Protein AF-A0A836THZ3-F1 (afdb_monomer_lite)

Foldseek 3Di:
DVVLVVCCVVQVVVDLVSCQQPDLVSVLVVVLVVVCVVVVHDPPDVVNVVLVVLCPDPPCVRRPVNVCVVVVRHDDPDDPVVVVCCVLAPDPQFCSQQVSLLVVCCVVPPVPFDKADDPFFIDRDPPDDTDGNNGGRHNCNVVSVVVVVPDDPVPDPVVVVVVCVVPVPDDDDDDDD

Radius of gyration: 27.93 Å; chains: 1; bounding box: 82×42×72 Å

Secondary structure (DSSP, 8-state):
-HHHHHHHHHHGGG-GGGGTTTSHHHHHHHHHHHHHHHTT--TT-HHHHHHHHHHT---TTT-HHHHHHHTT-S--SS-HHHHHHHHHSPPTTSHHHHHHHHHHHHHHH-TTS--EE-SSEEESSTTSPPEE---TT---HHHHHHHHHH--GGG-HHHHHHHHTT-----------

Sequence (177 aa):
ILEGWESVLTDLPKGPEAVIGRVDWASKYWMLNEFRNEENLEWNDPWLKSLDLEYHNLNKETGLFWGLEANGEGYRKTTDEAVEFSKVNPPRGTRAQGRGELIKRLMNQHAHMGYLIDWIGFRLSKTDEPFLMLDPFVSYKEEIIEHLNQFDPMCDPENEESRDMKNPGSREKKSYE

Structure (mmCIF, N/CA/C/O backbone):
data_AF-A0A836THZ3-F1
#
_entry.id   AF-A0A836THZ3-F1
#
loop_
_atom_site.group_PDB
_atom_site.id
_atom_site.type_symbol
_atom_site.label_atom_id
_atom_site.label_alt_id
_atom_site.label_comp_id
_atom_site.label_asym_id
_atom_site.label_entity_id
_atom_site.label_seq_id
_atom_site.pdbx_PDB_ins_code
_atom_site.Cartn_x
_atom_site.Cartn_y
_atom_site.Cartn_z
_atom_site.occupancy
_atom_site.B_iso_or_equiv
_atom_site.auth_seq_id
_atom_site.auth_comp_id
_atom_site.auth_asym_id
_atom_site.auth_atom_id
_atom_site.pdbx_PDB_model_num
ATOM 1 N N . ILE A 1 1 ? -13.224 -11.189 -2.152 1.00 92.88 1 ILE A N 1
ATOM 2 C CA . ILE A 1 1 ? -13.596 -9.763 -1.929 1.00 92.88 1 ILE A CA 1
ATOM 3 C C . ILE A 1 1 ? -15.012 -9.650 -1.385 1.00 92.88 1 ILE A C 1
ATOM 5 O O . ILE A 1 1 ? -15.148 -9.110 -0.298 1.00 92.88 1 ILE A O 1
ATOM 9 N N . LEU A 1 2 ? -16.026 -10.179 -2.083 1.00 97.56 2 LEU A N 1
ATOM 10 C CA . LEU A 1 2 ? -17.424 -10.109 -1.635 1.00 97.56 2 LEU A CA 1
ATOM 11 C C . LEU A 1 2 ? -17.631 -10.685 -0.227 1.00 97.56 2 LEU A C 1
ATOM 13 O O . LEU A 1 2 ? -18.167 -9.982 0.613 1.00 97.56 2 LEU A O 1
ATOM 17 N N . GLU A 1 3 ? -17.093 -11.870 0.065 1.00 95.19 3 GLU A N 1
ATOM 18 C CA . GLU A 1 3 ? -17.173 -12.487 1.403 1.00 95.19 3 GLU A CA 1
ATOM 19 C C . GLU A 1 3 ? -16.592 -11.596 2.512 1.00 95.19 3 GLU A C 1
ATOM 21 O O . GLU A 1 3 ? -17.204 -11.406 3.558 1.00 95.19 3 GLU A O 1
ATOM 26 N N . GLY A 1 4 ? -15.417 -11.000 2.278 1.00 93.12 4 GLY A N 1
ATOM 27 C CA . GLY A 1 4 ? -14.796 -10.094 3.247 1.00 93.12 4 GLY A CA 1
ATOM 28 C C . GLY A 1 4 ? -15.621 -8.825 3.463 1.00 93.12 4 GLY A C 1
ATOM 29 O O . GLY A 1 4 ? -15.714 -8.333 4.583 1.00 93.12 4 GLY A O 1
ATOM 30 N N . TRP A 1 5 ? -16.251 -8.315 2.403 1.00 96.81 5 TRP A N 1
ATOM 31 C CA . TRP A 1 5 ? -17.118 -7.147 2.500 1.00 96.81 5 TRP A CA 1
ATOM 32 C C . TRP A 1 5 ? -18.427 -7.463 3.232 1.00 96.81 5 TRP A C 1
ATOM 34 O O . TRP A 1 5 ? -18.792 -6.745 4.159 1.00 96.81 5 TRP A O 1
ATOM 44 N N . GLU A 1 6 ? -19.088 -8.562 2.872 1.00 97.94 6 GLU A N 1
ATOM 45 C CA . GLU A 1 6 ? -20.300 -9.060 3.527 1.00 97.94 6 GLU A CA 1
ATOM 46 C C . GLU A 1 6 ? -20.065 -9.327 5.017 1.00 97.94 6 GLU A C 1
ATOM 48 O O . GLU A 1 6 ? -20.859 -8.905 5.857 1.00 97.94 6 GLU A O 1
ATOM 53 N N . SER A 1 7 ? -18.937 -9.954 5.357 1.00 95.62 7 SER A N 1
ATOM 54 C CA . SER A 1 7 ? -18.545 -10.221 6.739 1.00 95.62 7 SER A CA 1
ATOM 55 C C . SER A 1 7 ? -18.413 -8.930 7.559 1.00 95.62 7 SER A C 1
ATOM 57 O O . SER A 1 7 ? -18.998 -8.829 8.636 1.00 95.62 7 SER A O 1
ATOM 59 N N . VAL A 1 8 ? -17.731 -7.904 7.033 1.00 96.38 8 VAL A N 1
ATOM 60 C CA . VAL A 1 8 ? -17.610 -6.600 7.714 1.00 96.38 8 VAL A CA 1
ATOM 61 C C . VAL A 1 8 ? -18.969 -5.911 7.850 1.00 96.38 8 VAL A C 1
ATOM 63 O O . VAL A 1 8 ? -19.288 -5.415 8.927 1.00 96.38 8 VAL A O 1
ATOM 66 N N . LEU A 1 9 ? -19.791 -5.895 6.795 1.00 97.69 9 LEU A N 1
ATOM 67 C CA . LEU A 1 9 ? -21.121 -5.272 6.836 1.00 97.69 9 LEU A CA 1
ATOM 68 C C . LEU A 1 9 ? -22.075 -5.968 7.816 1.00 97.69 9 LEU A C 1
ATOM 70 O O . LEU A 1 9 ? -22.923 -5.307 8.410 1.00 97.69 9 LEU A O 1
ATOM 74 N N . THR A 1 10 ? -21.932 -7.280 7.996 1.00 98.06 10 THR A N 1
ATOM 75 C CA . THR A 1 10 ? -22.741 -8.070 8.935 1.00 98.06 10 THR A CA 1
ATOM 76 C C . THR A 1 10 ? -22.345 -7.817 10.389 1.00 98.06 10 THR A C 1
ATOM 78 O O . THR A 1 10 ? -23.201 -7.802 11.276 1.00 98.06 10 THR A O 1
ATOM 81 N N . ASP A 1 11 ? -21.052 -7.627 10.651 1.00 97.56 11 ASP A N 1
ATOM 82 C CA . ASP A 1 11 ? -20.530 -7.490 12.010 1.00 97.56 11 ASP A CA 1
ATOM 83 C C . ASP A 1 11 ? -20.527 -6.047 12.514 1.00 97.56 11 ASP A C 1
ATOM 85 O O . ASP A 1 11 ? -20.759 -5.825 13.698 1.00 97.56 11 ASP A O 1
ATOM 89 N N . LEU A 1 12 ? -20.346 -5.063 11.631 1.00 96.69 12 LEU A N 1
ATOM 90 C CA . LEU A 1 12 ? -20.252 -3.653 12.008 1.00 96.69 12 LEU A CA 1
ATOM 91 C C . LEU A 1 12 ? -21.447 -3.128 12.843 1.00 96.69 12 LEU A C 1
ATOM 93 O O . LEU A 1 12 ? -21.205 -2.390 13.798 1.00 96.69 12 LEU A O 1
ATOM 97 N N . PRO A 1 13 ? -22.719 -3.509 12.582 1.00 97.94 13 PRO A N 1
ATOM 98 C CA . PRO A 1 13 ? -23.851 -3.105 13.422 1.00 97.94 13 PRO A CA 1
ATOM 99 C C . PRO A 1 13 ? -23.785 -3.600 14.874 1.00 97.94 13 PRO A C 1
ATOM 101 O O . PRO A 1 13 ? -24.504 -3.078 15.722 1.00 97.94 13 PRO A O 1
ATOM 104 N N . LYS A 1 14 ? -22.953 -4.608 15.170 1.00 97.62 14 LYS A N 1
ATOM 105 C CA . LYS A 1 14 ? -22.754 -5.147 16.525 1.00 97.62 14 LYS A CA 1
ATOM 106 C C . LYS A 1 14 ? -21.796 -4.289 17.361 1.00 97.62 14 LYS A C 1
ATOM 108 O O . LYS A 1 14 ? -21.715 -4.508 18.564 1.00 97.62 14 LYS A O 1
ATOM 113 N N . GLY A 1 15 ? -21.103 -3.332 16.739 1.00 95.88 15 GLY A N 1
ATOM 114 C CA . GLY A 1 15 ? -20.140 -2.431 17.375 1.00 95.88 15 GLY A CA 1
ATOM 115 C C . GLY A 1 15 ? -18.750 -2.481 16.722 1.00 95.88 15 GLY A C 1
ATOM 116 O O . GLY A 1 15 ? -18.453 -3.423 15.979 1.00 95.88 15 GLY A O 1
ATOM 117 N N . PRO A 1 16 ? -17.882 -1.481 16.976 1.00 94.25 16 PRO A N 1
ATOM 118 C CA . PRO A 1 16 ? -16.501 -1.462 16.481 1.00 94.25 16 PRO A CA 1
ATOM 119 C C . PRO A 1 16 ? -15.692 -2.694 16.906 1.00 94.25 16 PRO A C 1
ATOM 121 O O . PRO A 1 16 ? -14.887 -3.203 16.129 1.00 94.25 16 PRO A O 1
ATOM 124 N N . GLU A 1 17 ? -15.951 -3.215 18.105 1.00 93.06 17 GLU A N 1
ATOM 125 C CA . GLU A 1 17 ? -15.257 -4.367 18.681 1.00 93.06 17 GLU A CA 1
ATOM 126 C C . GLU A 1 17 ? -15.418 -5.615 17.810 1.00 93.06 17 GLU A C 1
ATOM 128 O O . GLU A 1 17 ? -14.502 -6.423 17.678 1.00 93.06 17 GLU A O 1
ATOM 133 N N . ALA A 1 18 ? -16.567 -5.741 17.140 1.00 95.00 18 ALA A N 1
ATOM 134 C CA . ALA A 1 18 ? -16.848 -6.872 16.273 1.00 95.00 18 ALA A CA 1
ATOM 135 C C . ALA A 1 18 ? -15.947 -6.903 15.032 1.00 95.00 18 ALA A C 1
ATOM 137 O O . ALA A 1 18 ? -15.812 -7.961 14.428 1.00 95.00 18 ALA A O 1
ATOM 138 N N . VAL A 1 19 ? -15.326 -5.787 14.633 1.00 94.62 19 VAL A N 1
ATOM 139 C CA . VAL A 1 19 ? -14.498 -5.673 13.417 1.00 94.62 19 VAL A CA 1
ATOM 140 C C . VAL A 1 19 ? -13.041 -5.282 13.697 1.00 94.62 19 VAL A C 1
ATOM 142 O O . VAL A 1 19 ? -12.314 -4.939 12.757 1.00 94.62 19 VAL A O 1
ATOM 145 N N . ILE A 1 20 ? -12.594 -5.384 14.956 1.00 92.06 20 ILE A N 1
ATOM 146 C CA . ILE A 1 20 ? -11.177 -5.251 15.332 1.00 92.06 20 ILE A CA 1
ATOM 147 C C . ILE A 1 20 ? -10.332 -6.192 14.468 1.00 92.06 20 ILE A C 1
ATOM 149 O O . ILE A 1 20 ? -10.754 -7.291 14.099 1.00 92.06 20 ILE A O 1
ATOM 153 N N . GLY A 1 21 ? -9.164 -5.709 14.052 1.00 89.31 21 GLY A N 1
ATOM 154 C CA . GLY A 1 21 ? -8.229 -6.464 13.224 1.00 89.31 21 GLY A CA 1
ATOM 155 C C . GLY A 1 21 ? -8.555 -6.495 11.731 1.00 89.31 21 GLY A C 1
ATOM 156 O O . GLY A 1 21 ? -7.676 -6.745 10.905 1.00 89.31 21 GLY A O 1
ATOM 157 N N . ARG A 1 22 ? -9.812 -6.211 11.366 1.00 91.25 22 ARG A N 1
ATOM 158 C CA . ARG A 1 22 ? -10.295 -6.173 9.975 1.00 91.25 22 ARG A CA 1
ATOM 159 C C . ARG A 1 22 ? -10.464 -4.754 9.443 1.00 91.25 22 ARG A C 1
ATOM 161 O O . ARG A 1 22 ? -10.389 -4.552 8.231 1.00 91.25 22 ARG A O 1
ATOM 168 N N . VAL A 1 23 ? -10.721 -3.789 10.328 1.00 93.69 23 VAL A N 1
ATOM 169 C CA . VAL A 1 23 ? -10.979 -2.388 9.979 1.00 93.69 23 VAL A CA 1
ATOM 170 C C . VAL A 1 23 ? -10.152 -1.468 10.878 1.00 93.69 23 VAL A C 1
ATOM 172 O O . VAL A 1 23 ? -10.386 -1.400 12.081 1.00 93.69 23 VAL A O 1
ATOM 175 N N . ASP A 1 24 ? -9.216 -0.721 10.286 1.00 94.25 24 ASP A N 1
ATOM 176 C CA . ASP A 1 24 ? -8.218 0.069 11.028 1.00 94.25 24 ASP A CA 1
ATOM 177 C C . ASP A 1 24 ? -8.810 1.047 12.040 1.00 94.25 24 ASP A C 1
ATOM 179 O O . ASP A 1 24 ? -8.340 1.123 13.173 1.00 94.25 24 ASP A O 1
ATOM 183 N N . TRP A 1 25 ? -9.848 1.800 11.659 1.00 96.19 25 TRP A N 1
ATOM 184 C CA . TRP A 1 25 ? -10.424 2.793 12.568 1.00 96.19 25 TRP A CA 1
ATOM 185 C C . TRP A 1 25 ? -11.033 2.138 13.811 1.00 96.19 25 TRP A C 1
ATOM 187 O O . TRP A 1 25 ? -11.002 2.746 14.875 1.00 96.19 25 TRP A O 1
ATOM 197 N N . ALA A 1 26 ? -11.549 0.911 13.697 1.00 95.38 26 ALA A N 1
ATOM 198 C CA . ALA A 1 26 ? -12.137 0.185 14.814 1.00 95.38 26 ALA A CA 1
ATOM 199 C C . ALA A 1 26 ? -11.053 -0.369 15.747 1.00 95.38 26 ALA A C 1
ATOM 201 O O . ALA A 1 26 ? -11.135 -0.159 16.954 1.00 95.38 26 ALA A O 1
ATOM 202 N N . SER A 1 27 ? -9.999 -0.981 15.188 1.00 93.25 27 SER A N 1
ATOM 203 C CA . SER A 1 27 ? -8.823 -1.430 15.952 1.00 93.25 27 SER A CA 1
ATOM 204 C C . SER A 1 27 ? -8.175 -0.275 16.713 1.00 93.25 27 SER A C 1
ATOM 206 O O . SER A 1 27 ? -7.896 -0.373 17.905 1.00 93.25 27 SER A O 1
ATOM 208 N N . LYS A 1 28 ? -7.981 0.857 16.030 1.00 95.25 28 LYS A N 1
ATOM 209 C CA . LYS A 1 28 ? -7.427 2.067 16.629 1.00 95.25 28 LYS A CA 1
ATOM 210 C C . LYS A 1 28 ? -8.347 2.651 17.695 1.00 95.25 28 LYS A C 1
ATOM 212 O O . LYS A 1 28 ? -7.867 3.031 18.756 1.00 95.25 28 LYS A O 1
ATOM 217 N N . TYR A 1 29 ? -9.647 2.745 17.415 1.00 95.38 29 TYR A N 1
ATOM 218 C CA . TYR A 1 29 ? -10.621 3.253 18.378 1.00 95.38 29 TYR A CA 1
ATOM 219 C C . TYR A 1 29 ? -10.590 2.432 19.664 1.00 95.38 29 TYR A C 1
ATOM 221 O O . TYR A 1 29 ? -10.502 3.015 20.738 1.00 95.38 29 TYR A O 1
ATOM 229 N N . TRP A 1 30 ? -10.597 1.102 19.548 1.00 93.50 30 TRP A N 1
ATOM 230 C CA . TRP A 1 30 ? -10.471 0.201 20.687 1.00 93.50 30 TRP A CA 1
ATOM 231 C C . TRP A 1 30 ? -9.177 0.461 2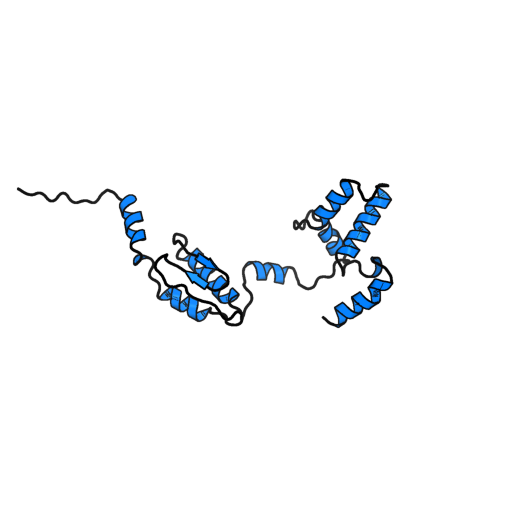1.469 1.00 93.50 30 TRP A C 1
ATOM 233 O O . TRP A 1 30 ? -9.247 0.786 22.648 1.00 93.50 30 TRP A O 1
ATOM 243 N N . MET A 1 31 ? -8.019 0.450 20.803 1.00 92.56 31 MET A N 1
ATOM 244 C CA . MET A 1 31 ? -6.715 0.670 21.443 1.00 92.56 31 MET A CA 1
ATOM 245 C C . MET A 1 31 ? -6.629 2.017 22.180 1.00 92.56 31 MET A C 1
ATOM 247 O O . MET A 1 31 ? -6.162 2.086 23.315 1.00 92.56 31 MET A O 1
ATOM 251 N N . LEU A 1 32 ? -7.095 3.101 21.550 1.00 95.50 32 LEU A N 1
ATOM 252 C CA . LEU A 1 32 ? -7.108 4.426 22.172 1.00 95.50 32 LEU A CA 1
ATOM 253 C C . LEU A 1 32 ? -8.111 4.501 23.326 1.00 95.50 32 LEU A C 1
ATOM 255 O O . LEU A 1 32 ? -7.845 5.180 24.313 1.00 95.50 32 LEU A O 1
ATOM 259 N N . ASN A 1 33 ? -9.257 3.829 23.208 1.00 95.75 33 ASN A N 1
ATOM 260 C CA . ASN A 1 33 ? -10.276 3.798 24.250 1.00 95.75 33 ASN A CA 1
ATOM 261 C C . ASN A 1 33 ? -9.797 3.018 25.481 1.00 95.75 33 ASN A C 1
ATOM 263 O O . ASN A 1 33 ? -10.025 3.492 26.589 1.00 95.75 33 ASN A O 1
ATOM 267 N N . GLU A 1 34 ? -9.099 1.892 25.298 1.00 93.94 34 GLU A N 1
ATOM 268 C CA . GLU A 1 34 ? -8.461 1.151 26.395 1.00 93.94 34 GLU A CA 1
ATOM 269 C C . GLU A 1 34 ? -7.446 2.034 27.126 1.00 93.94 34 GLU A C 1
ATOM 271 O O . GLU A 1 34 ? -7.630 2.309 28.310 1.00 93.94 34 GLU A O 1
ATOM 276 N N . PHE A 1 35 ? -6.471 2.607 26.410 1.00 95.38 35 PHE A N 1
ATOM 277 C CA . PHE A 1 35 ? -5.462 3.480 27.021 1.00 9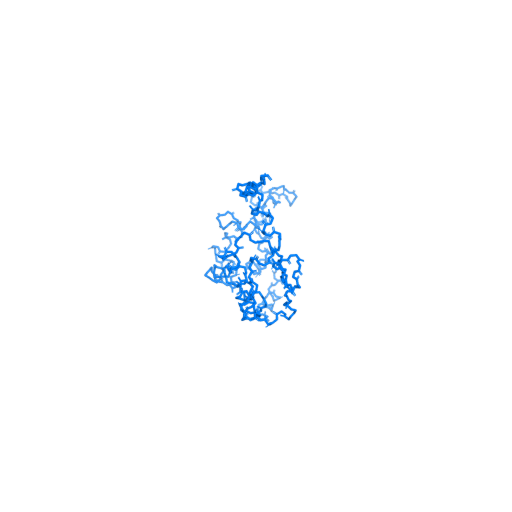5.38 35 PHE A CA 1
ATOM 278 C C . PHE A 1 35 ? -6.084 4.693 27.727 1.00 95.38 35 PHE A C 1
ATOM 280 O O . PHE A 1 35 ? -5.698 5.054 28.836 1.00 95.38 35 PHE A O 1
ATOM 287 N N . ARG A 1 36 ? -7.092 5.318 27.106 1.00 97.50 36 ARG A N 1
ATOM 288 C CA . ARG A 1 36 ? -7.822 6.436 27.709 1.00 97.50 36 ARG A CA 1
ATOM 289 C C . ARG A 1 36 ? -8.481 6.029 29.028 1.00 97.50 36 ARG A C 1
ATOM 291 O O . ARG A 1 36 ? -8.460 6.813 29.970 1.00 97.50 36 ARG A O 1
ATOM 298 N N . ASN A 1 37 ? -9.104 4.853 29.085 1.00 96.88 37 ASN A N 1
ATOM 299 C CA . ASN A 1 37 ? -9.791 4.384 30.287 1.00 96.88 37 ASN A CA 1
ATOM 300 C C . ASN A 1 37 ? -8.794 3.981 31.386 1.00 96.88 37 ASN A C 1
ATOM 302 O O . ASN A 1 37 ? -9.040 4.283 32.551 1.00 96.88 37 ASN A O 1
ATOM 306 N N . GLU A 1 38 ? -7.680 3.341 31.021 1.00 97.19 38 GLU A N 1
ATOM 307 C CA . GLU A 1 38 ? -6.614 2.940 31.950 1.00 97.19 38 GLU A CA 1
ATOM 308 C C . GLU A 1 38 ? -5.931 4.150 32.599 1.00 97.19 38 GLU A C 1
ATOM 310 O O . GLU A 1 38 ? -5.763 4.190 33.818 1.00 97.19 38 GLU A O 1
ATOM 315 N N . GLU A 1 39 ? -5.613 5.169 31.801 1.00 97.00 39 GLU A N 1
ATOM 316 C CA . GLU A 1 39 ? -4.913 6.379 32.249 1.00 97.00 39 GLU A CA 1
ATOM 317 C C . GLU A 1 39 ? -5.871 7.514 32.670 1.00 97.00 39 GLU A C 1
ATOM 319 O O . GLU A 1 39 ? -5.435 8.609 33.026 1.00 97.00 39 GLU A O 1
ATOM 324 N N . ASN A 1 40 ? -7.188 7.265 32.645 1.00 96.69 40 ASN A N 1
ATOM 325 C CA . ASN A 1 40 ? -8.248 8.228 32.971 1.00 96.69 40 ASN A CA 1
ATOM 326 C C . ASN A 1 40 ? -8.090 9.574 32.227 1.00 96.69 40 ASN A C 1
ATOM 328 O O . ASN A 1 40 ? -8.094 10.655 32.827 1.00 96.69 40 ASN A O 1
ATOM 332 N N . LEU A 1 41 ? -7.926 9.490 30.906 1.00 97.00 41 LEU A N 1
ATOM 333 C CA . LEU A 1 41 ? -7.718 10.631 30.015 1.00 97.00 41 LEU A CA 1
ATOM 334 C C . LEU A 1 41 ? -9.019 11.088 29.346 1.00 97.00 41 LEU A C 1
ATOM 336 O O . LEU A 1 41 ? -9.994 10.350 29.220 1.00 97.00 41 LEU A O 1
ATOM 340 N N . GLU A 1 42 ? -9.000 12.308 28.824 1.00 96.25 42 GLU A N 1
ATOM 341 C CA . GLU A 1 42 ? -10.044 12.825 27.940 1.00 96.25 42 GLU A CA 1
ATOM 342 C C . GLU A 1 42 ? -9.631 12.667 26.471 1.00 96.25 42 GLU A C 1
ATOM 344 O O . GLU A 1 42 ? -8.448 12.642 26.137 1.00 96.25 42 GLU A O 1
ATOM 349 N N . TRP A 1 43 ? -10.595 12.627 25.546 1.00 96.00 43 TRP A N 1
ATOM 350 C CA . TRP A 1 43 ? -10.312 12.473 24.105 1.00 96.00 43 TRP A CA 1
ATOM 351 C C . TRP A 1 43 ? -9.417 13.567 23.503 1.00 96.00 43 TRP A C 1
ATOM 353 O O . TRP A 1 43 ? -8.829 13.378 22.439 1.00 96.00 43 TRP A O 1
ATOM 363 N N . ASN A 1 44 ? -9.352 14.737 24.137 1.00 95.75 44 ASN A N 1
ATOM 364 C CA . ASN A 1 44 ? -8.543 15.863 23.681 1.00 95.75 44 ASN A CA 1
ATOM 365 C C . ASN A 1 44 ? -7.101 15.834 24.215 1.00 95.75 44 ASN A C 1
ATOM 367 O O . ASN A 1 44 ? -6.320 16.719 23.839 1.00 95.75 44 ASN A O 1
ATOM 371 N N . ASP A 1 45 ? -6.752 14.842 25.040 1.00 97.56 45 ASP A N 1
ATOM 372 C CA . ASP A 1 45 ? -5.434 14.721 25.643 1.00 97.56 45 ASP A CA 1
ATOM 373 C C . ASP A 1 45 ? -4.334 14.547 24.570 1.00 97.56 45 ASP A C 1
ATOM 375 O O . ASP A 1 45 ? -4.498 13.772 23.616 1.00 97.56 45 ASP A O 1
ATOM 379 N N . PRO A 1 46 ? -3.203 15.273 24.668 1.00 96.69 46 PRO A N 1
ATOM 380 C CA . PRO A 1 46 ? -2.086 15.131 23.738 1.00 96.69 46 PRO A CA 1
ATOM 381 C C . PRO A 1 46 ? -1.519 13.710 23.621 1.00 96.69 46 PRO A C 1
ATOM 383 O O . PRO A 1 46 ? -1.016 13.363 22.551 1.00 96.69 46 PRO A O 1
ATOM 386 N N . TRP A 1 47 ? -1.599 12.881 24.666 1.00 96.19 47 TRP A N 1
ATOM 387 C CA . TRP A 1 47 ? -1.111 11.501 24.628 1.00 96.19 47 TRP A CA 1
ATOM 388 C C . TRP A 1 47 ? -1.882 10.663 23.611 1.00 96.19 47 TRP A C 1
ATOM 390 O O . TRP A 1 47 ? -1.264 9.971 22.804 1.00 96.19 47 TRP A O 1
ATOM 400 N N . LEU A 1 48 ? -3.210 10.805 23.550 1.00 97.06 48 LEU A N 1
ATOM 401 C CA . LEU A 1 48 ? -4.026 10.090 22.563 1.00 97.06 48 LEU A CA 1
ATOM 402 C C . LEU A 1 48 ? -3.684 10.500 21.128 1.00 97.06 48 LEU A C 1
ATOM 404 O O . LEU A 1 48 ? -3.658 9.654 20.239 1.00 97.06 48 LEU A O 1
ATOM 408 N N . LYS A 1 49 ? -3.347 11.776 20.899 1.00 95.00 49 LYS A N 1
ATOM 409 C CA . LYS A 1 49 ? -2.865 12.243 19.586 1.00 95.00 49 LYS A CA 1
ATOM 410 C C . LYS A 1 49 ? -1.516 11.625 19.226 1.00 95.00 49 LYS A C 1
ATOM 412 O O . LYS A 1 49 ? -1.288 11.287 18.070 1.00 95.00 49 LYS A O 1
ATOM 417 N N . SER A 1 50 ? -0.627 11.477 20.208 1.00 96.00 50 SER A N 1
ATOM 418 C CA . SER A 1 50 ? 0.660 10.810 20.006 1.00 96.00 50 SER A CA 1
ATOM 419 C C . SER A 1 50 ? 0.471 9.335 19.652 1.00 96.00 50 SER A C 1
ATOM 421 O O . SER A 1 50 ? 1.101 8.853 18.718 1.00 96.00 50 SER A O 1
ATOM 423 N N . LEU A 1 51 ? -0.425 8.630 20.348 1.00 95.56 51 LEU A N 1
ATOM 424 C CA . LEU A 1 51 ? -0.728 7.222 20.077 1.00 95.56 51 LEU A CA 1
ATOM 425 C C . LEU A 1 51 ? -1.424 7.018 18.724 1.00 95.56 51 LEU A C 1
ATOM 427 O O . LEU A 1 51 ? -1.145 6.043 18.031 1.00 95.56 51 LEU A O 1
ATOM 431 N N . ASP A 1 52 ? -2.290 7.947 18.311 1.00 95.94 52 ASP A N 1
ATOM 432 C CA . ASP A 1 52 ? -2.915 7.937 16.982 1.00 95.94 52 ASP A CA 1
ATOM 433 C C . ASP A 1 52 ? -1.870 7.987 15.852 1.00 95.94 52 ASP A C 1
ATOM 435 O O . ASP A 1 52 ? -1.986 7.260 14.859 1.00 95.94 52 ASP A O 1
ATOM 439 N N . LEU A 1 53 ? -0.820 8.799 16.028 1.00 95.81 53 LEU A N 1
ATOM 440 C CA . LEU A 1 53 ? 0.322 8.847 15.114 1.00 95.81 53 LEU A CA 1
ATOM 441 C C . LEU A 1 53 ? 1.178 7.581 15.206 1.00 95.81 53 LEU A C 1
ATOM 443 O O . LEU A 1 53 ? 1.542 7.024 14.171 1.00 95.81 53 LEU A O 1
ATOM 447 N N . GLU A 1 54 ? 1.464 7.102 16.418 1.00 95.88 54 GLU A N 1
ATOM 448 C CA . GLU A 1 54 ? 2.305 5.919 16.629 1.00 95.88 54 GLU A CA 1
ATOM 449 C C . GLU A 1 54 ? 1.665 4.635 16.074 1.00 95.88 54 GLU A C 1
ATOM 451 O O . GLU A 1 54 ? 2.371 3.743 15.604 1.00 95.88 54 GLU A O 1
ATOM 456 N N . TYR A 1 55 ? 0.330 4.555 16.021 1.00 95.44 55 TYR A N 1
ATOM 457 C CA . TYR A 1 55 ? -0.383 3.484 15.311 1.00 95.44 55 TYR A CA 1
ATOM 458 C C . TYR A 1 55 ? 0.062 3.352 13.851 1.00 95.44 55 TYR A C 1
ATOM 460 O O . TYR A 1 55 ? 0.162 2.244 13.333 1.00 95.44 55 TYR A O 1
ATOM 468 N N . HIS A 1 56 ? 0.356 4.472 13.190 1.00 96.00 56 HIS A N 1
ATOM 469 C CA . HIS A 1 56 ? 0.752 4.512 11.780 1.00 96.00 56 HIS A CA 1
ATOM 470 C C . HIS A 1 56 ? 2.268 4.450 11.566 1.00 96.00 56 HIS A C 1
ATOM 472 O O . HIS A 1 56 ? 2.738 4.613 10.436 1.00 96.00 56 HIS A O 1
ATOM 478 N N . ASN A 1 57 ? 3.053 4.236 12.623 1.00 96.00 57 ASN A N 1
ATOM 479 C CA . ASN A 1 57 ? 4.498 4.135 12.499 1.00 96.00 57 ASN A CA 1
ATOM 480 C C . ASN A 1 57 ? 4.887 2.864 11.717 1.00 96.00 57 ASN A C 1
ATOM 482 O O . ASN A 1 57 ? 4.579 1.734 12.096 1.00 96.00 57 ASN A O 1
ATOM 486 N N . LEU A 1 58 ? 5.596 3.059 10.601 1.00 94.31 58 LEU A N 1
ATOM 487 C CA . LEU A 1 58 ? 6.031 1.982 9.708 1.00 94.31 58 LEU A CA 1
ATOM 488 C C . LEU A 1 58 ? 7.191 1.153 10.278 1.00 94.31 58 LEU A C 1
ATOM 490 O O . LEU A 1 58 ? 7.518 0.106 9.717 1.00 94.31 58 LEU A O 1
ATOM 494 N N . ASN A 1 59 ? 7.829 1.604 11.362 1.00 93.88 59 ASN A N 1
ATOM 495 C CA . ASN A 1 59 ? 8.843 0.816 12.046 1.00 93.88 59 ASN A CA 1
ATOM 496 C C . ASN A 1 59 ? 8.190 -0.379 12.757 1.00 93.88 59 ASN A C 1
ATOM 498 O O . ASN A 1 59 ? 7.478 -0.207 13.744 1.00 93.88 59 ASN A O 1
ATOM 502 N N . LYS A 1 60 ? 8.488 -1.590 12.273 1.00 89.62 60 LYS A N 1
ATOM 503 C CA . LYS A 1 60 ? 7.968 -2.855 12.813 1.00 89.62 60 LYS A CA 1
ATOM 504 C C . LYS A 1 60 ? 8.299 -3.094 14.288 1.00 89.62 60 LYS A C 1
ATOM 506 O O . LYS A 1 60 ? 7.574 -3.826 14.948 1.00 89.62 60 LYS A O 1
ATOM 511 N N . GLU A 1 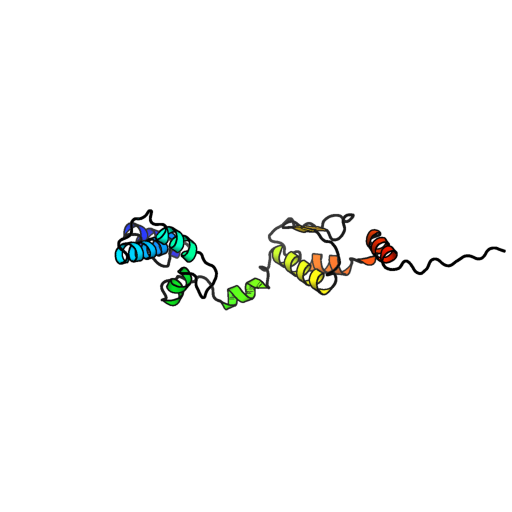61 ? 9.385 -2.513 14.795 1.00 90.19 61 GLU A N 1
ATOM 512 C CA . GLU A 1 61 ? 9.825 -2.715 16.181 1.00 90.19 61 GLU A CA 1
ATOM 513 C C . GLU A 1 61 ? 9.096 -1.808 17.179 1.00 90.19 61 GLU A C 1
ATOM 515 O O . GLU A 1 61 ? 9.036 -2.137 18.361 1.00 90.19 61 GLU A O 1
ATOM 520 N N . THR A 1 62 ? 8.559 -0.668 16.727 1.00 90.00 62 THR A N 1
ATOM 521 C CA . THR A 1 62 ? 8.001 0.360 17.624 1.00 90.00 62 THR A CA 1
ATOM 522 C C . THR A 1 62 ? 6.545 0.710 17.343 1.00 90.00 62 THR A C 1
ATOM 524 O O . THR A 1 62 ? 5.843 1.117 18.262 1.00 90.00 62 THR A O 1
ATOM 527 N N . GLY A 1 63 ? 6.075 0.557 16.102 1.00 93.06 63 GLY A N 1
ATOM 528 C CA . GLY A 1 63 ? 4.732 0.981 15.722 1.00 93.06 63 GLY A CA 1
ATOM 529 C C . GLY A 1 63 ? 3.641 0.125 16.356 1.00 93.06 63 GLY A C 1
ATOM 530 O O . GLY A 1 63 ? 3.693 -1.105 16.310 1.00 93.06 63 GLY A O 1
ATOM 531 N N . LEU A 1 64 ? 2.616 0.778 16.909 1.00 91.44 64 LEU A N 1
ATOM 532 C CA . LEU A 1 64 ? 1.588 0.097 17.709 1.00 91.44 64 LEU A CA 1
ATOM 533 C C . LEU A 1 64 ? 0.759 -0.905 16.897 1.00 91.44 64 LEU A C 1
ATOM 535 O O . LEU A 1 64 ? 0.371 -1.943 17.430 1.00 91.44 64 LEU A O 1
ATOM 539 N N . PHE A 1 65 ? 0.529 -0.645 15.604 1.00 91.50 65 PHE A N 1
ATOM 540 C CA . PHE A 1 65 ? -0.166 -1.592 14.725 1.00 91.50 65 PHE A CA 1
ATOM 541 C C . PHE A 1 65 ? 0.514 -2.970 14.700 1.00 91.50 65 PHE A C 1
ATOM 543 O O . PHE A 1 65 ? -0.162 -3.998 14.706 1.00 91.50 65 PHE A O 1
ATOM 550 N N . TRP A 1 66 ? 1.848 -3.009 14.726 1.00 89.50 66 TRP A N 1
ATOM 551 C CA . TRP A 1 66 ? 2.605 -4.260 14.676 1.00 89.50 66 TRP A CA 1
ATOM 552 C C . TRP A 1 66 ? 2.420 -5.105 15.940 1.00 89.50 66 TRP A C 1
ATOM 554 O O . TRP A 1 66 ? 2.476 -6.331 15.863 1.00 89.50 66 TRP A O 1
ATOM 564 N N . GLY A 1 67 ? 2.104 -4.479 17.080 1.00 85.56 67 GLY A N 1
ATOM 565 C CA . GLY A 1 67 ? 1.685 -5.188 18.290 1.00 85.56 67 GLY A CA 1
ATOM 566 C C . GLY A 1 67 ? 0.371 -5.956 18.097 1.00 85.56 67 GLY A C 1
ATOM 567 O O . GLY A 1 67 ? 0.266 -7.107 18.518 1.00 85.56 67 GLY A O 1
ATOM 568 N N . LEU A 1 68 ? -0.603 -5.366 17.394 1.00 82.31 68 LEU A N 1
ATOM 569 C CA . LEU A 1 68 ? -1.875 -6.028 17.062 1.00 82.31 68 LEU A CA 1
ATOM 570 C C . LEU A 1 68 ? -1.668 -7.200 16.095 1.00 82.31 68 LEU A C 1
ATOM 572 O O . LEU A 1 68 ? -2.276 -8.260 16.248 1.00 82.31 68 LEU A O 1
ATOM 576 N N . GLU A 1 69 ? -0.792 -7.030 15.100 1.00 82.75 69 GLU A N 1
ATOM 577 C CA . GLU A 1 69 ? -0.435 -8.115 14.181 1.00 82.75 69 GLU A CA 1
ATOM 578 C C . GLU A 1 69 ? 0.248 -9.274 14.928 1.00 82.75 69 GLU A C 1
ATOM 580 O O . GLU A 1 69 ? -0.137 -10.430 14.745 1.00 82.75 69 GLU A O 1
ATOM 585 N N . ALA A 1 70 ? 1.202 -8.977 15.819 1.00 80.06 70 ALA A N 1
ATOM 586 C CA . ALA A 1 70 ? 1.925 -9.981 16.601 1.00 80.06 70 ALA A CA 1
ATOM 587 C C . ALA A 1 70 ? 1.013 -10.799 17.534 1.00 80.06 70 ALA A C 1
ATOM 589 O O . ALA A 1 70 ? 1.246 -11.993 17.728 1.00 80.06 70 ALA A O 1
ATOM 590 N N . ASN A 1 71 ? -0.050 -10.186 18.062 1.00 78.94 71 ASN A N 1
ATOM 591 C CA . ASN A 1 71 ? -1.045 -10.854 18.906 1.00 78.94 71 ASN A CA 1
ATOM 592 C C . ASN A 1 71 ? -2.057 -11.704 18.110 1.00 78.94 71 ASN A C 1
ATOM 594 O O . ASN A 1 71 ? -2.941 -12.323 18.700 1.00 78.94 71 ASN A O 1
ATOM 598 N N . GLY A 1 72 ? -1.930 -11.770 16.779 1.00 72.19 72 GLY A N 1
ATOM 599 C CA . GLY A 1 72 ? -2.821 -12.539 15.905 1.00 72.19 72 GLY A CA 1
ATOM 600 C C . GLY A 1 72 ? -4.157 -11.853 15.617 1.00 72.19 72 GLY A C 1
ATOM 601 O O . GLY A 1 72 ? -5.045 -12.465 15.025 1.00 72.19 72 GLY A O 1
ATOM 602 N N . GLU A 1 73 ? -4.301 -10.590 16.014 1.00 69.06 73 GLU A N 1
ATOM 603 C CA . GLU A 1 73 ? -5.513 -9.803 15.801 1.00 69.06 73 GLU A CA 1
ATOM 604 C C . GLU A 1 73 ? -5.479 -9.088 14.443 1.00 69.06 73 GLU A C 1
ATOM 606 O O . GLU A 1 73 ? -6.524 -8.822 13.861 1.00 69.06 73 GLU A O 1
ATOM 611 N N . GLY A 1 74 ? -4.297 -8.829 13.875 1.00 70.62 74 GLY A N 1
ATOM 612 C CA . GLY A 1 74 ? -4.153 -8.229 12.545 1.00 70.62 74 GLY A CA 1
ATOM 613 C C . GLY A 1 74 ? -4.479 -9.194 11.398 1.00 70.62 74 GLY A C 1
ATOM 614 O O . GLY A 1 74 ? -3.794 -10.198 11.194 1.00 70.62 74 GLY A O 1
ATOM 615 N N . TYR A 1 75 ? -5.486 -8.874 10.577 1.00 79.62 75 TYR A N 1
ATOM 616 C CA . TYR A 1 75 ? -5.775 -9.653 9.370 1.00 79.62 75 TYR A CA 1
ATOM 617 C C . TYR A 1 75 ? -4.741 -9.388 8.266 1.00 79.62 75 TYR A C 1
ATOM 619 O O . TYR A 1 75 ? -4.701 -8.313 7.660 1.00 79.62 75 TYR A O 1
ATOM 627 N N . ARG A 1 76 ? -3.946 -10.409 7.932 1.00 86.75 76 ARG A N 1
ATOM 628 C CA . ARG A 1 76 ? -2.892 -10.312 6.919 1.00 86.75 76 ARG A CA 1
ATOM 629 C C . ARG A 1 76 ? -3.342 -10.852 5.556 1.00 86.75 76 ARG A C 1
ATOM 631 O O . ARG A 1 76 ? -3.715 -12.013 5.424 1.00 86.75 76 ARG A O 1
ATOM 638 N N . LYS A 1 77 ? -3.269 -10.018 4.509 1.00 89.38 77 LYS A N 1
ATOM 639 C CA . LYS A 1 77 ? -3.627 -10.397 3.118 1.00 89.38 77 LYS A CA 1
ATOM 640 C C . LYS A 1 77 ? -2.477 -10.974 2.290 1.00 89.38 77 LYS A C 1
ATOM 642 O O . LYS A 1 77 ? -2.707 -11.492 1.203 1.00 89.38 77 LYS A O 1
ATOM 647 N N . THR A 1 78 ? -1.246 -10.805 2.752 1.00 93.19 78 THR A N 1
ATOM 648 C CA . THR A 1 78 ? -0.017 -11.166 2.032 1.00 93.19 78 THR A CA 1
ATOM 649 C C . THR A 1 78 ? 1.012 -11.704 3.022 1.00 93.19 78 THR A C 1
ATOM 651 O O . THR A 1 78 ? 0.730 -11.763 4.213 1.00 93.19 78 THR A O 1
ATOM 654 N N . THR A 1 79 ? 2.203 -12.075 2.567 1.00 93.81 79 THR A N 1
ATOM 655 C CA . THR A 1 79 ? 3.285 -12.574 3.428 1.00 93.81 79 THR A CA 1
ATOM 656 C C . THR A 1 79 ? 4.483 -11.626 3.427 1.00 93.81 79 THR A C 1
ATOM 658 O O . THR A 1 79 ? 4.575 -10.743 2.568 1.00 93.81 79 THR A O 1
ATOM 661 N N . ASP A 1 80 ? 5.403 -11.780 4.385 1.00 92.62 80 ASP A N 1
ATOM 662 C CA . ASP A 1 80 ? 6.624 -10.963 4.426 1.00 92.62 80 ASP A CA 1
ATOM 663 C C . ASP A 1 80 ? 7.487 -11.231 3.194 1.00 92.62 80 ASP A C 1
ATOM 665 O O . ASP A 1 80 ? 8.007 -10.300 2.588 1.00 92.62 80 ASP A O 1
ATOM 669 N N . GLU A 1 81 ? 7.553 -12.482 2.742 1.00 96.69 81 GLU A N 1
ATOM 670 C CA . GLU A 1 81 ? 8.318 -12.881 1.561 1.00 96.69 81 GLU A CA 1
ATOM 671 C C . GLU A 1 81 ? 7.783 -12.210 0.293 1.00 96.69 81 GLU A C 1
ATOM 673 O O . GLU A 1 81 ? 8.562 -11.751 -0.543 1.00 96.69 81 GLU A O 1
ATOM 678 N N . ALA A 1 82 ? 6.457 -12.109 0.149 1.00 96.38 82 ALA A N 1
ATOM 679 C CA . ALA A 1 82 ? 5.838 -11.421 -0.979 1.00 96.38 82 ALA A CA 1
ATOM 680 C C . ALA A 1 82 ? 6.121 -9.907 -0.954 1.00 96.38 82 ALA A C 1
ATOM 682 O O . ALA A 1 82 ? 6.337 -9.301 -2.010 1.00 96.38 82 ALA A O 1
ATOM 683 N N . VAL A 1 83 ? 6.155 -9.297 0.235 1.00 95.44 83 VAL A N 1
ATOM 684 C CA . VAL A 1 83 ? 6.528 -7.885 0.412 1.00 95.44 83 VAL A CA 1
ATOM 685 C C . VAL A 1 83 ? 8.002 -7.669 0.064 1.00 95.44 83 VAL A C 1
ATOM 687 O O . VAL A 1 83 ? 8.299 -6.798 -0.753 1.00 95.44 83 VAL A O 1
ATOM 690 N N . GLU A 1 84 ? 8.917 -8.484 0.598 1.00 97.00 84 GLU A N 1
ATOM 691 C CA . GLU A 1 84 ? 10.354 -8.401 0.297 1.00 97.00 84 GLU A CA 1
ATOM 692 C C . GLU A 1 84 ? 10.639 -8.610 -1.192 1.00 97.00 84 GLU A C 1
ATOM 694 O O . GLU A 1 84 ? 11.383 -7.838 -1.799 1.00 97.00 84 GLU A O 1
ATOM 699 N N . PHE A 1 85 ? 9.986 -9.593 -1.819 1.00 96.81 85 PHE A N 1
ATOM 700 C CA . PHE A 1 85 ? 10.075 -9.807 -3.260 1.00 96.81 85 PHE A CA 1
ATOM 701 C C . PHE A 1 85 ? 9.662 -8.550 -4.039 1.00 96.81 85 PHE A C 1
ATOM 703 O O . PHE A 1 85 ? 10.350 -8.145 -4.978 1.00 96.81 85 PHE A O 1
ATOM 710 N N . SER A 1 86 ? 8.572 -7.900 -3.632 1.00 97.19 86 SER A N 1
ATOM 711 C CA . SER A 1 86 ? 8.007 -6.742 -4.336 1.00 97.19 86 SER A CA 1
ATOM 712 C C . SER A 1 86 ? 8.855 -5.471 -4.217 1.00 97.19 86 SER A C 1
ATOM 714 O O . SER A 1 86 ? 8.724 -4.584 -5.057 1.00 97.19 86 SER A O 1
ATOM 716 N N . LYS A 1 87 ? 9.768 -5.375 -3.236 1.00 95.75 87 LYS A N 1
ATOM 717 C CA . LYS A 1 87 ? 10.676 -4.217 -3.094 1.00 95.75 87 LYS A CA 1
ATOM 718 C C . LYS A 1 87 ? 11.595 -4.021 -4.299 1.00 95.75 87 LYS A C 1
ATOM 720 O O . LYS A 1 87 ? 11.963 -2.893 -4.609 1.00 95.75 87 LYS A O 1
ATOM 725 N N . VAL A 1 88 ? 11.986 -5.113 -4.956 1.00 94.62 88 VAL A N 1
ATOM 726 C CA . VAL A 1 88 ? 12.953 -5.091 -6.070 1.00 94.62 88 VAL A CA 1
ATOM 727 C C . VAL A 1 88 ? 12.399 -5.686 -7.363 1.00 94.62 88 VAL A C 1
ATOM 729 O O . VAL A 1 88 ? 13.079 -5.668 -8.389 1.00 94.62 88 VAL A O 1
ATOM 732 N N . ASN A 1 89 ? 11.167 -6.200 -7.340 1.00 95.75 89 ASN A N 1
ATOM 733 C CA . ASN A 1 89 ? 10.506 -6.772 -8.505 1.00 95.75 89 ASN A CA 1
ATOM 734 C C . ASN A 1 89 ? 9.225 -5.989 -8.818 1.00 95.75 89 ASN A C 1
ATOM 736 O O . ASN A 1 89 ? 8.264 -6.065 -8.051 1.00 95.75 89 ASN A O 1
ATOM 740 N N . PRO A 1 90 ? 9.169 -5.262 -9.947 1.00 96.50 90 PRO A N 1
ATOM 741 C CA . PRO A 1 90 ? 7.953 -4.573 -10.357 1.00 96.50 90 PRO A CA 1
ATOM 742 C C . PRO A 1 90 ? 6.836 -5.566 -10.738 1.00 96.50 90 PRO A C 1
ATOM 744 O O . PRO A 1 90 ? 7.119 -6.712 -11.113 1.00 96.50 90 PRO A O 1
ATOM 747 N N . PRO A 1 91 ? 5.562 -5.131 -10.715 1.00 96.56 91 PRO A N 1
ATOM 748 C CA . PRO A 1 91 ? 4.445 -5.973 -11.128 1.00 96.56 91 PRO A CA 1
ATOM 749 C C . PRO A 1 91 ? 4.555 -6.346 -12.614 1.00 96.56 91 PRO A C 1
ATOM 751 O O . PRO A 1 91 ? 4.732 -5.489 -13.483 1.00 96.56 91 PRO A O 1
ATOM 754 N N . ARG A 1 92 ? 4.442 -7.648 -12.897 1.00 95.19 92 ARG A N 1
ATOM 755 C CA . ARG A 1 92 ? 4.540 -8.225 -14.249 1.00 95.19 92 ARG A CA 1
ATOM 756 C C . ARG A 1 92 ? 3.313 -7.886 -15.096 1.00 95.19 92 ARG A C 1
ATOM 758 O O . ARG A 1 92 ? 2.231 -7.690 -14.553 1.00 95.19 92 ARG A O 1
ATOM 765 N N . GLY A 1 93 ? 3.480 -7.871 -16.419 1.00 94.31 93 GLY A N 1
ATOM 766 C CA . GLY A 1 93 ? 2.372 -7.648 -17.359 1.00 94.31 93 GLY A CA 1
ATOM 767 C C . GLY A 1 93 ? 1.817 -6.222 -17.328 1.00 94.31 93 GLY A C 1
ATOM 768 O O . GLY A 1 93 ? 0.680 -5.994 -17.714 1.00 94.31 93 GLY A O 1
ATOM 769 N N . THR A 1 94 ? 2.603 -5.268 -16.827 1.00 97.69 94 THR A N 1
ATOM 770 C CA . THR A 1 94 ? 2.270 -3.840 -16.820 1.00 97.69 94 THR A CA 1
ATOM 771 C C . THR A 1 94 ? 3.502 -3.040 -17.206 1.00 97.69 94 THR A C 1
ATOM 773 O O . THR A 1 94 ? 4.628 -3.520 -17.040 1.00 97.69 94 THR A O 1
ATOM 776 N N . ARG A 1 95 ? 3.322 -1.784 -17.608 1.00 97.62 95 ARG A N 1
ATOM 777 C CA . ARG A 1 95 ? 4.443 -0.889 -17.953 1.00 97.62 95 ARG A CA 1
ATOM 778 C C . ARG A 1 95 ? 5.443 -0.659 -16.815 1.00 97.62 95 ARG A C 1
ATOM 780 O O . ARG A 1 95 ? 6.576 -0.248 -17.049 1.00 97.62 95 ARG A O 1
ATOM 787 N N . ALA A 1 96 ? 5.057 -0.935 -15.565 1.00 97.88 96 ALA A N 1
ATOM 788 C CA . ALA A 1 96 ? 5.984 -0.884 -14.437 1.00 97.88 96 ALA A CA 1
ATOM 789 C C . ALA A 1 96 ? 7.099 -1.936 -14.562 1.00 97.88 96 ALA A C 1
ATOM 791 O O . ALA A 1 96 ? 8.204 -1.700 -14.078 1.00 97.88 96 ALA A O 1
ATOM 792 N N . GLN A 1 97 ? 6.835 -3.063 -15.236 1.00 97.19 97 GLN A N 1
ATOM 793 C CA . GLN A 1 97 ? 7.838 -4.083 -15.527 1.00 97.19 97 GLN A CA 1
ATOM 794 C C . GLN A 1 97 ? 8.950 -3.532 -16.424 1.00 97.19 97 GLN A C 1
ATOM 796 O O . GLN A 1 97 ? 10.123 -3.643 -16.066 1.00 97.19 97 GLN A O 1
ATOM 801 N N . GLY A 1 98 ? 8.587 -2.906 -17.547 1.00 97.12 98 GLY A N 1
ATOM 802 C CA . GLY A 1 98 ? 9.535 -2.261 -18.455 1.00 97.12 98 GLY A CA 1
ATOM 803 C C . GLY A 1 98 ? 10.288 -1.116 -17.785 1.00 97.12 98 GLY A C 1
ATOM 804 O O . GLY A 1 98 ? 11.515 -1.078 -17.841 1.00 97.12 98 GLY A O 1
ATOM 805 N N . ARG A 1 99 ? 9.587 -0.242 -17.046 1.00 97.31 99 ARG A N 1
ATOM 806 C CA . ARG A 1 99 ? 10.237 0.840 -16.286 1.00 97.31 99 ARG A CA 1
ATOM 807 C C . ARG A 1 99 ? 11.241 0.317 -15.252 1.00 97.31 99 ARG A C 1
ATOM 809 O O . ARG A 1 99 ? 12.304 0.906 -15.086 1.00 97.31 99 ARG A O 1
ATOM 816 N N . GLY A 1 100 ? 10.929 -0.773 -14.552 1.00 96.19 100 GLY A N 1
ATOM 817 C CA . GLY A 1 100 ? 11.865 -1.376 -13.601 1.00 96.19 100 GLY A CA 1
ATOM 818 C C . GLY A 1 100 ? 13.115 -1.946 -14.279 1.00 96.19 100 GLY A C 1
ATOM 819 O O . GLY A 1 100 ? 14.220 -1.754 -13.775 1.00 96.19 100 GLY A O 1
ATOM 820 N N . GLU A 1 101 ? 12.962 -2.589 -15.442 1.00 94.44 101 GLU A N 1
ATOM 821 C CA . GLU A 1 101 ? 14.094 -3.079 -16.244 1.00 94.44 101 GLU A CA 1
ATOM 822 C C . GLU A 1 101 ? 14.974 -1.923 -16.749 1.00 94.44 101 GLU A C 1
ATOM 824 O O . GLU A 1 101 ? 16.198 -1.999 -16.633 1.00 94.44 101 GLU A O 1
ATOM 829 N N . LEU A 1 102 ? 14.360 -0.833 -17.228 1.00 95.12 102 LEU A N 1
ATOM 830 C CA . LEU A 1 102 ? 15.052 0.397 -17.625 1.00 95.12 102 LEU A CA 1
ATOM 831 C C . LEU A 1 102 ? 15.939 0.925 -16.493 1.00 95.12 102 LEU A C 1
ATOM 833 O O . LEU A 1 102 ? 17.146 1.074 -16.671 1.00 95.12 102 LEU A O 1
ATOM 837 N N . ILE A 1 103 ? 15.352 1.168 -15.315 1.00 94.12 103 ILE A N 1
ATOM 838 C CA . ILE A 1 103 ? 16.075 1.708 -14.154 1.00 94.12 103 ILE A CA 1
ATOM 839 C C . ILE A 1 103 ? 17.228 0.780 -13.767 1.00 94.12 103 ILE A C 1
ATOM 841 O O . ILE A 1 103 ? 18.353 1.239 -13.573 1.00 94.12 103 ILE A O 1
ATOM 845 N N . LYS A 1 104 ? 16.980 -0.535 -13.714 1.00 92.56 104 LYS A N 1
ATOM 846 C CA . LYS A 1 104 ? 18.005 -1.527 -13.372 1.00 92.56 104 LYS A CA 1
ATOM 847 C C . LYS A 1 104 ? 19.200 -1.470 -14.326 1.00 92.56 104 LYS A C 1
ATOM 849 O O . LYS A 1 104 ? 20.341 -1.554 -13.876 1.00 92.56 104 LYS A O 1
ATOM 854 N N . ARG A 1 105 ? 18.965 -1.328 -15.631 1.00 90.94 105 ARG A N 1
ATOM 855 C CA . ARG A 1 105 ? 20.041 -1.229 -16.629 1.00 90.94 105 ARG A CA 1
ATOM 856 C C . ARG A 1 105 ? 20.788 0.093 -16.546 1.00 90.94 105 ARG A C 1
ATOM 858 O O . ARG A 1 105 ? 22.015 0.078 -16.498 1.00 90.94 105 ARG A O 1
ATOM 865 N N . LEU A 1 106 ? 20.071 1.211 -16.443 1.00 90.62 106 LEU A N 1
ATOM 866 C CA . LEU A 1 106 ? 20.680 2.536 -16.316 1.00 90.62 106 LEU A CA 1
ATOM 867 C C . LEU A 1 106 ? 21.578 2.632 -15.078 1.00 90.62 106 LEU A C 1
ATOM 869 O O . LEU A 1 106 ? 22.707 3.102 -15.184 1.00 90.62 106 LEU A O 1
ATOM 873 N N . MET A 1 107 ? 21.135 2.108 -13.931 1.00 89.62 107 MET A N 1
ATOM 874 C CA . MET A 1 107 ? 21.944 2.081 -12.706 1.00 89.62 107 MET A CA 1
ATOM 875 C C . MET A 1 107 ? 23.220 1.237 -12.842 1.00 89.62 107 MET A C 1
ATOM 877 O O . MET A 1 107 ? 24.233 1.576 -12.238 1.00 89.62 107 MET A O 1
ATOM 881 N N . ASN A 1 108 ? 23.190 0.158 -13.629 1.00 87.00 108 ASN A N 1
ATOM 882 C CA . ASN A 1 108 ? 24.331 -0.750 -13.781 1.00 87.00 108 ASN A CA 1
ATOM 883 C C . ASN A 1 108 ? 25.320 -0.314 -14.871 1.00 87.00 108 ASN A C 1
ATOM 885 O O . ASN A 1 108 ? 26.515 -0.559 -14.738 1.00 87.00 108 ASN A O 1
ATOM 889 N N . GLN A 1 109 ? 24.830 0.274 -15.965 1.00 80.19 109 GLN A N 1
ATOM 890 C CA . GLN A 1 109 ? 25.620 0.510 -17.181 1.00 80.19 109 GLN A CA 1
ATOM 891 C C . GLN A 1 109 ? 25.867 1.998 -17.461 1.00 80.19 109 GLN A C 1
ATOM 893 O O . GLN A 1 109 ? 26.861 2.340 -18.097 1.00 80.19 109 GLN A O 1
ATOM 898 N N . HIS A 1 110 ? 25.001 2.891 -16.971 1.00 76.62 110 HIS A N 1
ATOM 899 C CA . HIS A 1 110 ? 24.973 4.304 -17.367 1.00 76.62 110 HIS A CA 1
ATOM 900 C C . HIS A 1 110 ? 24.701 5.244 -16.182 1.00 76.62 110 HIS A C 1
ATOM 902 O O . HIS A 1 110 ? 24.022 6.258 -16.327 1.00 76.62 110 HIS A O 1
ATOM 908 N N . ALA A 1 111 ? 25.248 4.937 -15.001 1.00 72.12 111 ALA A N 1
ATOM 909 C CA . ALA A 1 111 ? 24.956 5.666 -13.760 1.00 72.12 111 ALA A CA 1
ATOM 910 C C . ALA A 1 111 ? 25.286 7.175 -13.801 1.00 72.12 111 ALA A C 1
ATOM 912 O O . ALA A 1 111 ? 24.775 7.936 -12.984 1.00 72.12 111 ALA A O 1
ATOM 913 N N . HIS A 1 112 ? 26.141 7.610 -14.732 1.00 74.94 112 HIS A N 1
ATOM 914 C CA . HIS A 1 112 ? 26.562 9.007 -14.888 1.00 74.94 112 HIS A CA 1
ATOM 915 C C . HIS A 1 112 ? 25.752 9.797 -15.927 1.00 74.94 112 HIS A C 1
ATOM 917 O O . HIS A 1 112 ? 26.010 10.983 -16.112 1.00 74.94 112 HIS A O 1
ATOM 923 N N . MET A 1 113 ? 24.800 9.160 -16.611 1.00 81.00 113 MET A N 1
ATOM 924 C CA . MET A 1 113 ? 23.970 9.799 -17.630 1.00 81.00 113 MET A CA 1
ATOM 925 C C . MET A 1 113 ? 22.767 10.506 -16.997 1.00 81.00 113 MET A C 1
ATOM 927 O O . MET A 1 113 ? 22.149 9.982 -16.071 1.00 81.00 113 MET A O 1
ATOM 931 N N . GLY A 1 114 ? 22.414 11.685 -17.512 1.00 83.00 114 GLY A N 1
ATOM 932 C CA . GLY A 1 114 ? 21.176 12.363 -17.135 1.00 83.00 114 GLY A CA 1
ATOM 933 C C . GLY A 1 114 ? 19.984 11.751 -17.863 1.00 83.00 114 GLY A C 1
ATOM 934 O O . GLY A 1 114 ? 20.008 11.646 -19.077 1.00 83.00 114 GLY A O 1
ATOM 935 N N . TYR A 1 115 ? 18.934 11.373 -17.142 1.00 91.06 115 TYR A N 1
ATOM 936 C CA . TYR A 1 115 ? 17.703 10.839 -17.725 1.00 91.06 115 TYR A CA 1
ATOM 937 C C . TYR A 1 115 ? 16.474 11.398 -17.008 1.00 91.06 115 TYR A C 1
ATOM 939 O O . TYR A 1 115 ? 16.536 11.790 -15.841 1.00 91.06 115 TYR A O 1
ATOM 947 N N . LEU A 1 116 ? 15.337 11.397 -17.703 1.00 93.12 116 LEU A N 1
ATOM 948 C CA . LEU A 1 116 ? 14.022 11.687 -17.138 1.00 93.12 116 LEU A CA 1
ATOM 949 C C . LEU A 1 116 ? 13.149 10.448 -17.304 1.00 93.12 116 LEU A C 1
ATOM 951 O O . LEU A 1 116 ? 12.963 9.970 -18.418 1.00 93.12 116 LEU A O 1
ATOM 955 N N . ILE A 1 117 ? 12.610 9.928 -16.205 1.00 95.31 117 ILE A N 1
ATOM 956 C CA . ILE A 1 117 ? 11.721 8.760 -16.202 1.00 95.31 117 ILE A CA 1
ATOM 957 C C . ILE A 1 117 ? 10.428 9.151 -15.494 1.00 95.31 117 ILE A C 1
ATOM 959 O O . ILE A 1 117 ? 10.468 9.696 -14.394 1.00 95.31 117 ILE A O 1
ATOM 963 N N . ASP A 1 118 ? 9.293 8.837 -16.111 1.00 95.25 118 ASP A N 1
ATOM 964 C CA . ASP A 1 118 ? 7.958 9.110 -15.586 1.00 95.25 118 ASP A CA 1
ATOM 965 C C . ASP A 1 118 ? 7.036 7.880 -15.757 1.00 95.25 118 ASP A C 1
ATOM 967 O O . ASP A 1 118 ? 7.439 6.789 -16.181 1.00 95.25 118 ASP A O 1
ATOM 971 N N . TRP A 1 119 ? 5.763 8.020 -15.395 1.00 96.50 119 TRP A N 1
ATOM 972 C CA . TRP A 1 119 ? 4.757 6.972 -15.484 1.00 96.50 119 TRP A CA 1
ATOM 973 C C . TRP A 1 119 ? 4.460 6.535 -16.913 1.00 96.50 119 TRP A C 1
ATOM 975 O O . TRP A 1 119 ? 4.197 5.351 -17.130 1.00 96.50 119 TRP A O 1
ATOM 985 N N . ILE A 1 120 ? 4.484 7.480 -17.853 1.00 96.44 120 ILE A N 1
ATOM 986 C CA . ILE A 1 120 ? 4.059 7.286 -19.244 1.00 96.44 120 ILE A CA 1
ATOM 987 C C . ILE A 1 120 ? 5.223 7.164 -20.226 1.00 96.44 120 ILE A C 1
ATOM 989 O O . ILE A 1 120 ? 4.970 7.040 -21.418 1.00 96.44 120 ILE A O 1
ATOM 993 N N . GLY A 1 121 ? 6.475 7.226 -19.772 1.00 96.25 121 GLY A N 1
ATOM 994 C CA . GLY A 1 121 ? 7.618 7.231 -20.676 1.00 96.25 121 GLY A CA 1
ATOM 995 C C . GLY A 1 121 ? 8.927 7.655 -20.027 1.00 96.25 121 GLY A C 1
ATOM 996 O O . GLY A 1 121 ? 8.995 7.865 -18.814 1.00 96.25 121 GLY A O 1
ATOM 997 N N . PHE A 1 122 ? 9.967 7.776 -20.844 1.00 95.81 122 PHE A N 1
ATOM 998 C CA . PHE A 1 122 ? 11.275 8.271 -20.427 1.00 95.81 122 PHE A CA 1
ATOM 999 C C . PHE A 1 122 ? 12.012 8.981 -21.568 1.00 95.81 122 PHE A C 1
ATOM 1001 O O . PHE A 1 122 ? 11.641 8.874 -22.736 1.00 95.81 122 PHE A O 1
ATOM 1008 N N . ARG A 1 123 ? 13.074 9.699 -21.207 1.00 93.31 123 ARG A N 1
ATOM 1009 C CA . ARG A 1 123 ? 13.999 10.390 -22.105 1.00 93.31 123 ARG A CA 1
ATOM 1010 C C . ARG A 1 123 ? 15.430 10.208 -21.588 1.00 93.31 123 ARG A C 1
ATOM 1012 O O . ARG A 1 123 ? 15.660 10.385 -20.390 1.00 93.31 123 ARG A O 1
ATOM 1019 N N . LEU A 1 124 ? 16.363 9.850 -22.473 1.00 90.19 124 LEU A N 1
ATOM 1020 C CA . LEU A 1 124 ? 17.766 9.568 -22.127 1.00 90.19 124 LEU A CA 1
ATOM 1021 C C . LEU A 1 124 ? 18.728 10.718 -22.463 1.00 90.19 124 LEU A C 1
ATOM 1023 O O . LEU A 1 124 ? 19.749 10.840 -21.801 1.00 90.19 124 LEU A O 1
ATOM 1027 N N . SER A 1 125 ? 18.379 11.595 -23.407 1.00 85.19 125 SER A N 1
ATOM 1028 C CA . SER A 1 125 ? 19.046 12.884 -23.638 1.00 85.19 125 SER A CA 1
ATOM 1029 C C . SER A 1 125 ? 18.025 14.006 -23.815 1.00 85.19 125 SER A C 1
ATOM 1031 O O . SER A 1 125 ? 16.895 13.768 -24.227 1.00 85.19 125 SER A O 1
ATOM 1033 N N . LYS A 1 126 ? 18.394 15.264 -23.541 1.00 78.88 126 LYS A N 1
ATOM 1034 C CA . LYS A 1 126 ? 17.501 16.425 -23.727 1.00 78.88 126 LYS A CA 1
ATOM 1035 C C . LYS A 1 126 ? 16.989 16.553 -25.163 1.00 78.88 126 LYS A C 1
ATOM 1037 O O . LYS A 1 126 ? 15.885 17.064 -25.346 1.00 78.88 126 LYS A O 1
ATOM 1042 N N . THR A 1 127 ? 17.776 16.121 -26.141 1.00 81.31 127 THR A N 1
ATOM 1043 C CA . THR A 1 127 ? 17.473 16.212 -27.574 1.00 81.31 127 THR A CA 1
ATOM 1044 C C . THR A 1 127 ? 16.655 15.031 -28.092 1.00 81.31 127 THR A C 1
ATOM 1046 O O . THR A 1 127 ? 16.056 15.153 -29.158 1.00 81.31 127 THR A O 1
ATOM 1049 N N . ASP A 1 128 ? 16.573 13.934 -27.335 1.00 82.75 128 ASP A N 1
ATOM 1050 C CA . ASP A 1 128 ? 15.851 12.735 -27.752 1.00 82.75 128 ASP A CA 1
ATOM 1051 C C . ASP A 1 128 ? 14.333 12.908 -27.666 1.00 82.75 128 ASP A C 1
ATOM 1053 O O . ASP A 1 128 ? 13.778 13.481 -26.715 1.00 82.75 128 ASP A O 1
ATOM 1057 N N . GLU A 1 129 ? 13.648 12.313 -28.642 1.00 88.62 129 GLU A N 1
ATOM 1058 C CA . GLU A 1 129 ? 12.213 12.077 -28.552 1.00 88.62 129 GLU A CA 1
ATOM 1059 C C . GLU A 1 129 ? 11.909 11.099 -27.405 1.00 88.62 129 GLU A C 1
ATOM 1061 O O . GLU A 1 129 ? 12.641 10.127 -27.192 1.00 88.62 129 GLU A O 1
ATOM 1066 N N . PRO A 1 130 ? 10.839 11.334 -26.627 1.00 92.69 130 PRO A N 1
ATOM 1067 C CA . PRO A 1 130 ? 10.522 10.489 -25.490 1.00 92.69 130 PRO A CA 1
ATOM 1068 C C . PRO A 1 130 ? 10.043 9.108 -25.950 1.00 92.69 130 PRO A C 1
ATOM 1070 O O . PRO A 1 130 ? 9.174 8.985 -26.814 1.00 92.69 130 PRO A O 1
ATOM 1073 N N . PHE A 1 131 ? 10.530 8.061 -25.289 1.00 96.12 131 PHE A N 1
ATOM 1074 C CA . PHE A 1 131 ? 9.945 6.731 -25.401 1.00 96.12 131 PHE A CA 1
ATOM 1075 C C . PHE A 1 131 ? 8.652 6.693 -24.582 1.00 96.12 131 PHE A C 1
ATOM 1077 O O . PHE A 1 131 ? 8.681 6.942 -23.374 1.00 96.12 131 PHE A O 1
ATOM 1084 N N . LEU A 1 132 ? 7.519 6.369 -25.210 1.00 97.19 132 LEU A N 1
ATOM 1085 C CA . LEU A 1 132 ? 6.202 6.398 -24.568 1.00 97.19 132 LEU A CA 1
ATOM 1086 C C . LEU A 1 132 ? 5.671 4.992 -24.245 1.00 97.19 132 LEU A C 1
ATOM 1088 O O . LEU A 1 132 ? 5.643 4.104 -25.089 1.00 97.19 132 LEU A O 1
ATOM 1092 N N . MET A 1 133 ? 5.168 4.831 -23.022 1.00 97.44 133 MET A N 1
ATOM 1093 C CA . MET A 1 133 ? 4.502 3.646 -22.472 1.00 97.44 133 MET A CA 1
ATOM 1094 C C . MET A 1 133 ? 3.031 3.971 -22.158 1.00 97.44 133 MET A C 1
ATOM 1096 O O . MET A 1 133 ? 2.614 4.060 -20.991 1.00 97.44 133 MET A O 1
ATOM 1100 N N . LEU A 1 134 ? 2.248 4.239 -23.206 1.00 97.12 134 LEU A N 1
ATOM 1101 C CA . LEU A 1 134 ? 0.890 4.781 -23.072 1.00 97.12 134 LEU A CA 1
ATOM 1102 C C . LEU A 1 134 ? -0.112 3.752 -22.542 1.00 97.12 134 LEU A C 1
ATOM 1104 O O . LEU A 1 134 ? -0.936 4.091 -21.694 1.00 97.12 134 LEU A O 1
ATOM 1108 N N . ASP A 1 135 ? -0.013 2.501 -22.991 1.00 97.50 135 ASP A N 1
ATOM 1109 C CA . ASP A 1 135 ? -0.866 1.411 -22.508 1.00 97.50 135 ASP A CA 1
ATOM 1110 C C . ASP A 1 135 ? -0.347 0.858 -21.164 1.00 97.50 135 ASP A C 1
ATOM 1112 O O . ASP A 1 135 ? 0.736 0.277 -21.125 1.00 97.50 135 ASP A O 1
ATOM 1116 N N . PRO A 1 136 ? -1.070 0.996 -20.039 1.00 97.44 136 PRO A N 1
ATOM 1117 C CA . PRO A 1 136 ? -0.609 0.490 -18.748 1.00 97.44 136 PRO A CA 1
ATOM 1118 C C . PRO A 1 136 ? -0.525 -1.044 -18.659 1.00 97.44 136 PRO A C 1
ATOM 1120 O O . PRO A 1 136 ? 0.173 -1.535 -17.766 1.00 97.44 136 PRO A O 1
ATOM 1123 N N . PHE A 1 137 ? -1.190 -1.785 -19.552 1.00 97.25 137 PHE A N 1
ATOM 1124 C CA . PHE A 1 137 ? -1.264 -3.254 -19.561 1.00 97.25 137 PHE A CA 1
ATOM 1125 C C . PHE A 1 137 ? -0.215 -3.924 -20.458 1.00 97.25 137 PHE A C 1
ATOM 1127 O O . PHE A 1 137 ? -0.120 -5.149 -20.500 1.00 97.25 137 PHE A O 1
ATOM 1134 N N . VAL A 1 138 ? 0.598 -3.136 -21.158 1.00 96.88 138 VAL A N 1
ATOM 1135 C CA . VAL A 1 138 ? 1.730 -3.633 -21.945 1.00 96.88 138 VAL A CA 1
ATOM 1136 C C . VAL A 1 138 ? 3.007 -3.495 -21.122 1.00 96.88 138 VAL A C 1
ATOM 1138 O O . VAL A 1 138 ? 3.190 -2.511 -20.408 1.00 96.88 138 VAL A O 1
ATOM 1141 N N . SER A 1 139 ? 3.894 -4.494 -21.179 1.00 96.94 139 SER A N 1
ATOM 1142 C CA . SER A 1 139 ? 5.101 -4.504 -20.341 1.00 96.94 139 SER A CA 1
ATOM 1143 C C . SER A 1 139 ? 6.189 -3.541 -20.820 1.00 96.94 139 SER A C 1
ATOM 1145 O O . SER A 1 139 ? 6.922 -3.015 -19.984 1.00 96.94 139 SER A O 1
ATOM 1147 N N . TYR A 1 140 ? 6.283 -3.322 -22.138 1.00 97.38 140 TYR A N 1
ATOM 1148 C CA . TYR A 1 140 ? 7.361 -2.609 -22.842 1.00 97.38 140 TYR A CA 1
ATOM 1149 C C . TYR A 1 140 ? 8.769 -3.150 -22.567 1.00 97.38 140 TYR A C 1
ATOM 1151 O O . TYR A 1 140 ? 9.760 -2.468 -22.821 1.00 97.38 140 TYR A O 1
ATOM 1159 N N . LYS A 1 141 ? 8.892 -4.337 -21.959 1.00 95.75 141 LYS A N 1
ATOM 1160 C CA . LYS A 1 141 ? 10.180 -4.831 -21.481 1.00 95.75 141 LYS A CA 1
ATOM 1161 C C . LYS A 1 141 ? 11.115 -5.128 -22.649 1.00 95.75 141 LYS A C 1
ATOM 1163 O O . LYS A 1 141 ? 12.257 -4.685 -22.604 1.00 95.75 141 LYS A O 1
ATOM 1168 N N . GLU A 1 142 ? 10.672 -5.887 -23.649 1.00 95.75 142 GLU A N 1
ATOM 1169 C CA . GLU A 1 142 ? 11.524 -6.226 -24.793 1.00 95.75 142 GLU A CA 1
ATOM 1170 C C . GLU A 1 142 ? 11.909 -4.975 -25.596 1.00 95.75 142 GLU A C 1
ATOM 1172 O O . GLU A 1 142 ? 13.082 -4.785 -25.909 1.00 95.75 142 GLU A O 1
ATOM 1177 N N . GLU A 1 143 ? 10.954 -4.077 -25.831 1.00 96.19 143 GLU A N 1
ATOM 1178 C CA . GLU A 1 143 ? 11.140 -2.850 -26.607 1.00 96.19 143 GLU A CA 1
ATOM 1179 C C . GLU A 1 143 ? 12.130 -1.894 -25.931 1.00 96.19 143 GLU A C 1
ATOM 1181 O O . GLU A 1 143 ? 12.990 -1.309 -26.587 1.00 96.19 143 G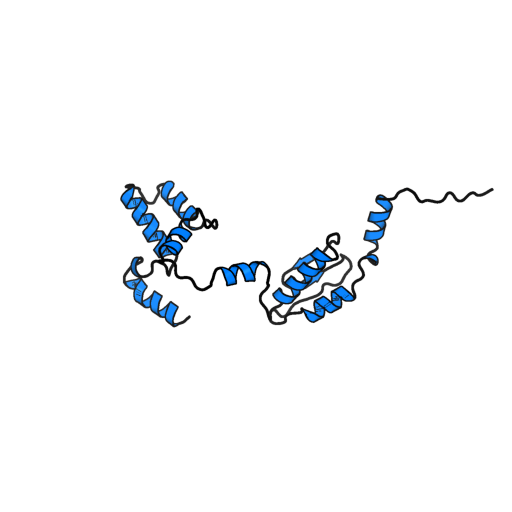LU A O 1
ATOM 1186 N N . ILE A 1 144 ? 12.060 -1.766 -24.603 1.00 95.00 144 ILE A N 1
ATOM 1187 C CA . ILE A 1 144 ? 13.022 -0.981 -23.818 1.00 95.00 144 ILE A CA 1
ATOM 1188 C C . ILE A 1 144 ? 14.415 -1.602 -23.880 1.00 95.00 144 ILE A C 1
ATOM 1190 O O . ILE A 1 144 ? 15.411 -0.887 -23.985 1.00 95.00 144 ILE A O 1
ATOM 1194 N N . ILE A 1 145 ? 14.505 -2.929 -23.798 1.00 92.94 145 ILE A N 1
ATOM 1195 C CA . ILE A 1 145 ? 15.778 -3.645 -23.889 1.00 92.94 145 ILE A CA 1
ATOM 1196 C C . ILE A 1 145 ? 16.431 -3.396 -25.250 1.00 92.94 145 ILE A C 1
ATOM 1198 O O . ILE A 1 145 ? 17.626 -3.105 -25.298 1.00 92.94 145 ILE A O 1
ATOM 1202 N N . GLU A 1 146 ? 15.663 -3.490 -26.334 1.00 93.38 146 GLU A N 1
ATOM 1203 C CA . GLU A 1 146 ? 16.145 -3.1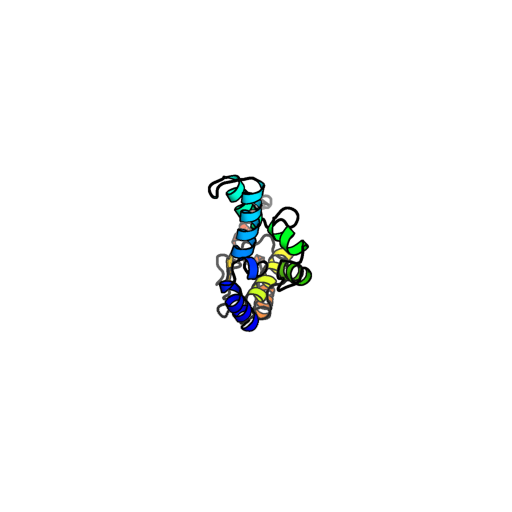89 -27.682 1.00 93.38 146 GLU A CA 1
ATOM 1204 C C . GLU A 1 146 ? 16.554 -1.725 -27.827 1.00 93.38 146 GLU A C 1
ATOM 1206 O O . GLU A 1 146 ? 17.654 -1.458 -28.309 1.00 93.38 146 GLU A O 1
ATOM 1211 N N . HIS A 1 147 ? 15.729 -0.792 -27.345 1.00 91.31 147 HIS A N 1
ATOM 1212 C CA . HIS A 1 147 ? 16.026 0.639 -27.381 1.00 91.31 147 HIS A CA 1
ATOM 1213 C C . HIS A 1 147 ? 17.351 0.963 -26.676 1.00 91.31 147 HIS A C 1
ATOM 1215 O O . HIS A 1 147 ? 18.197 1.654 -27.234 1.00 91.31 147 HIS A O 1
ATOM 1221 N N . LEU A 1 148 ? 17.580 0.405 -25.483 1.00 88.94 148 LEU A N 1
ATOM 1222 C CA . LEU A 1 148 ? 18.824 0.608 -24.734 1.00 88.94 148 LEU A CA 1
ATOM 1223 C C . LEU A 1 148 ? 20.042 -0.038 -25.398 1.00 88.94 148 LEU A C 1
ATOM 1225 O O . LEU A 1 148 ? 21.134 0.507 -25.309 1.00 88.94 148 LEU A O 1
ATOM 1229 N N . ASN A 1 149 ? 19.881 -1.190 -26.053 1.00 87.38 149 ASN A N 1
ATOM 1230 C CA . ASN A 1 149 ? 20.987 -1.837 -26.763 1.00 87.38 149 ASN A CA 1
ATOM 1231 C C . ASN A 1 149 ? 21.427 -1.037 -28.003 1.00 87.38 149 ASN A C 1
ATOM 1233 O O . ASN A 1 149 ? 22.574 -1.155 -28.425 1.00 87.38 149 ASN A O 1
ATOM 1237 N N . GLN A 1 150 ? 20.509 -0.277 -28.606 1.00 84.38 150 GLN A N 1
ATOM 1238 C CA . GLN A 1 150 ? 20.776 0.582 -29.766 1.00 84.38 150 GLN A CA 1
ATOM 1239 C C . GLN A 1 150 ? 21.279 1.975 -29.369 1.00 84.38 150 GLN A C 1
ATOM 1241 O O . GLN A 1 150 ? 21.826 2.690 -30.206 1.00 84.38 150 GLN A O 1
ATOM 1246 N N . PHE A 1 151 ? 21.083 2.365 -28.113 1.00 78.56 151 PHE A N 1
ATOM 1247 C CA . PHE A 1 151 ? 21.458 3.672 -27.604 1.00 78.56 151 PHE A CA 1
ATOM 1248 C C . PHE A 1 151 ? 22.971 3.750 -27.331 1.00 78.56 151 PHE A C 1
ATOM 1250 O O . PHE A 1 151 ? 23.502 2.992 -26.518 1.00 78.56 151 PHE A O 1
ATOM 1257 N N . ASP A 1 152 ? 23.661 4.692 -27.983 1.00 70.44 152 ASP A N 1
ATOM 1258 C CA . ASP A 1 152 ? 25.073 5.008 -27.731 1.00 70.44 152 ASP A CA 1
ATOM 1259 C C . ASP A 1 152 ? 25.203 6.336 -26.951 1.00 70.44 152 ASP A C 1
ATOM 1261 O O . ASP A 1 152 ? 24.978 7.409 -27.520 1.00 70.44 152 ASP A O 1
ATOM 1265 N N . PRO A 1 153 ? 25.607 6.305 -25.665 1.00 64.44 153 PRO A N 1
ATOM 1266 C CA . PRO A 1 153 ? 25.736 7.506 -24.839 1.00 64.44 153 PRO A CA 1
ATOM 1267 C C . PRO A 1 153 ? 26.859 8.461 -25.276 1.00 64.44 153 PRO A C 1
ATOM 1269 O O . PRO A 1 153 ? 26.935 9.579 -24.762 1.00 64.44 153 PRO A O 1
ATOM 1272 N N . MET A 1 154 ? 27.757 8.036 -26.175 1.00 55.44 154 MET A N 1
ATOM 1273 C CA . MET A 1 154 ? 28.854 8.873 -26.680 1.00 55.44 154 MET A CA 1
ATOM 1274 C C . MET A 1 154 ? 28.421 9.841 -27.784 1.00 55.44 154 MET A C 1
ATOM 1276 O O . MET A 1 154 ? 29.196 10.725 -28.134 1.00 55.44 154 MET A O 1
ATOM 1280 N N . CYS A 1 155 ? 27.213 9.692 -28.329 1.00 53.03 155 CYS A N 1
ATOM 1281 C CA . CYS A 1 155 ? 26.734 10.513 -29.440 1.00 53.03 155 CYS A CA 1
ATOM 1282 C C . CYS A 1 155 ? 26.030 11.810 -28.988 1.00 53.03 155 CYS A C 1
ATOM 1284 O O . CYS A 1 155 ? 25.488 12.536 -29.823 1.00 53.03 155 CYS A O 1
ATOM 1286 N N . ASP A 1 156 ? 26.035 12.106 -27.682 1.00 54.47 156 ASP A N 1
ATOM 1287 C CA . ASP A 1 156 ? 25.478 13.337 -27.120 1.00 54.47 156 ASP A CA 1
ATOM 1288 C C . ASP A 1 156 ? 26.563 14.439 -27.053 1.00 54.47 156 ASP A C 1
ATOM 1290 O O . ASP A 1 156 ? 27.515 14.304 -26.273 1.00 54.47 156 ASP A O 1
ATOM 1294 N N . PRO A 1 157 ? 26.463 15.520 -27.852 1.00 51.28 157 PRO A N 1
ATOM 1295 C CA . PRO A 1 157 ? 27.518 16.530 -27.986 1.00 51.28 157 PRO A CA 1
ATOM 1296 C C . PRO A 1 157 ? 27.890 17.252 -26.674 1.00 51.28 157 PRO A C 1
ATOM 1298 O O . PRO A 1 157 ? 29.007 17.748 -26.552 1.00 51.28 157 PRO A O 1
ATOM 1301 N N . GLU A 1 158 ? 27.023 17.271 -25.651 1.00 53.09 158 GLU A N 1
ATOM 1302 C CA . GLU A 1 158 ? 27.347 17.876 -24.340 1.00 53.09 158 GLU A CA 1
ATOM 1303 C C . GLU A 1 158 ? 28.257 16.977 -23.462 1.00 53.09 158 GLU A C 1
ATOM 1305 O O . GLU A 1 158 ? 28.972 17.471 -22.581 1.00 53.09 158 GLU A O 1
ATOM 1310 N N . ASN A 1 159 ? 28.308 15.657 -23.705 1.00 50.62 159 ASN A N 1
ATOM 1311 C CA . ASN A 1 159 ? 29.230 14.762 -22.989 1.00 50.62 159 ASN A CA 1
ATOM 1312 C C . ASN A 1 159 ? 30.693 14.953 -23.435 1.00 50.62 159 ASN A C 1
ATOM 1314 O O . ASN A 1 159 ? 31.602 14.679 -22.644 1.00 50.62 159 ASN A O 1
ATOM 1318 N N . GLU A 1 160 ? 30.934 15.470 -24.646 1.00 45.28 160 GLU A N 1
ATOM 1319 C CA . GLU A 1 160 ? 32.266 15.891 -25.104 1.00 45.28 160 GLU A CA 1
ATOM 1320 C C . GLU A 1 160 ? 32.743 17.164 -24.380 1.00 45.28 160 GLU A C 1
ATOM 1322 O O . GLU A 1 160 ? 33.860 17.186 -23.859 1.00 45.28 160 GLU A O 1
ATOM 1327 N N . GLU A 1 161 ? 31.883 18.176 -24.210 1.00 43.75 161 GLU A N 1
ATOM 1328 C CA . GLU A 1 161 ? 32.239 19.419 -23.497 1.00 43.75 161 GLU A CA 1
ATOM 1329 C C . GLU A 1 161 ? 32.594 19.180 -22.018 1.00 43.75 161 GLU A C 1
ATOM 1331 O O . GLU A 1 161 ? 33.533 19.777 -21.478 1.00 43.75 161 GLU A O 1
ATOM 1336 N N . SER A 1 162 ? 31.896 18.252 -21.354 1.00 48.78 162 SER A N 1
ATOM 1337 C CA . SER A 1 162 ? 32.198 17.874 -19.966 1.00 48.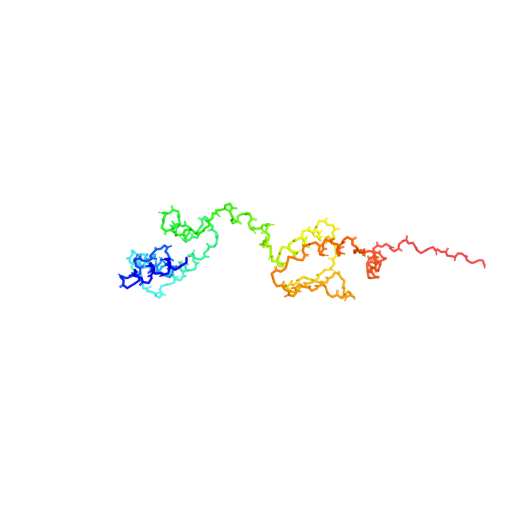78 162 SER A CA 1
ATOM 1338 C C . SER A 1 162 ? 33.540 17.133 -19.805 1.00 48.78 162 SER A C 1
ATOM 1340 O O . SER A 1 162 ? 34.132 17.146 -18.717 1.00 48.78 162 SER A O 1
ATOM 1342 N N . ARG A 1 163 ? 34.051 16.508 -20.880 1.00 47.31 163 ARG A N 1
ATOM 1343 C CA . ARG A 1 163 ? 35.392 15.900 -20.936 1.00 47.31 163 ARG A CA 1
ATOM 1344 C C . ARG A 1 163 ? 36.474 16.935 -21.209 1.00 47.31 163 ARG A C 1
ATOM 1346 O O . ARG A 1 163 ? 37.495 16.907 -20.520 1.00 47.31 163 ARG A O 1
ATOM 1353 N N . ASP A 1 164 ? 36.240 17.859 -22.136 1.00 43.94 164 ASP A N 1
ATOM 1354 C CA . ASP A 1 164 ? 37.208 18.904 -22.488 1.00 43.94 164 ASP A CA 1
ATOM 1355 C C . ASP A 1 164 ? 37.485 19.854 -21.314 1.00 43.94 164 ASP A C 1
ATOM 1357 O O . ASP A 1 164 ? 38.630 20.254 -21.088 1.00 43.94 164 ASP A O 1
ATOM 1361 N N . MET A 1 165 ? 36.486 20.129 -20.466 1.00 47.94 165 MET A N 1
ATOM 1362 C CA . MET A 1 165 ? 36.707 20.874 -19.218 1.00 47.94 165 MET A CA 1
ATOM 1363 C C . MET A 1 165 ? 37.509 20.099 -18.160 1.00 47.94 165 MET A C 1
ATOM 1365 O O . MET A 1 165 ? 38.157 20.715 -17.313 1.00 47.94 165 MET A O 1
ATOM 1369 N N . LYS A 1 166 ? 37.494 18.760 -18.186 1.00 48.34 166 LYS A N 1
ATOM 1370 C CA . LYS A 1 166 ? 38.277 17.920 -17.262 1.00 48.34 166 LYS A CA 1
ATOM 1371 C C . LYS A 1 166 ? 39.694 17.633 -17.758 1.00 48.34 166 LYS A C 1
ATOM 1373 O O . LYS A 1 166 ? 40.504 17.162 -16.962 1.00 48.34 166 LYS A O 1
ATOM 1378 N N . ASN A 1 167 ? 40.012 17.919 -19.022 1.00 50.47 167 ASN A N 1
ATOM 1379 C CA . ASN A 1 167 ? 41.316 17.608 -19.599 1.00 50.47 167 ASN A CA 1
ATOM 1380 C C . ASN A 1 167 ? 41.874 18.776 -20.443 1.00 50.47 167 ASN A C 1
ATOM 1382 O O . ASN A 1 167 ? 41.971 18.678 -21.664 1.00 50.47 167 ASN A O 1
ATOM 1386 N N . PRO A 1 168 ? 42.319 19.886 -19.817 1.00 43.41 168 PRO A N 1
ATOM 1387 C CA . PRO A 1 168 ? 42.803 21.072 -20.537 1.00 43.41 168 PRO A CA 1
ATOM 1388 C C . PRO A 1 168 ? 44.166 20.867 -21.237 1.00 43.41 168 PRO A C 1
ATOM 1390 O O . PRO A 1 168 ? 44.720 21.795 -21.826 1.00 43.41 168 PRO A O 1
ATOM 1393 N N . GLY A 1 169 ? 44.748 19.668 -21.153 1.00 47.31 169 GLY A N 1
ATOM 1394 C CA . GLY A 1 169 ? 46.122 19.368 -21.541 1.00 47.31 169 GLY A CA 1
ATOM 1395 C C . GLY A 1 169 ? 46.261 18.627 -22.866 1.00 47.31 169 GLY A C 1
ATOM 1396 O O . GLY A 1 169 ? 46.883 17.575 -22.886 1.00 47.31 169 GLY A O 1
ATOM 1397 N N . SER A 1 170 ? 45.701 19.129 -23.968 1.00 43.84 170 SER A N 1
ATOM 1398 C CA . SER A 1 170 ? 46.095 18.663 -25.315 1.00 43.84 170 SER A CA 1
ATOM 1399 C C . SER A 1 170 ? 45.687 19.623 -26.440 1.00 43.84 170 SER A C 1
ATOM 1401 O O . SER A 1 170 ? 45.107 19.232 -27.444 1.00 43.84 170 SER A O 1
ATOM 1403 N N . ARG A 1 171 ? 46.033 20.911 -26.325 1.00 43.19 171 ARG A N 1
ATOM 1404 C CA . ARG A 1 171 ? 46.152 21.762 -27.524 1.00 43.19 171 ARG A CA 1
ATOM 1405 C C . ARG A 1 171 ? 47.605 21.769 -27.983 1.00 43.19 171 ARG A C 1
ATOM 1407 O O . ARG A 1 171 ? 48.438 22.476 -27.418 1.00 43.19 171 ARG A O 1
ATOM 1414 N N . GLU A 1 172 ? 47.899 20.949 -28.990 1.00 41.47 172 GLU A N 1
ATOM 1415 C CA . GLU A 1 172 ? 49.169 20.957 -29.720 1.00 41.47 172 GLU A CA 1
ATOM 1416 C C . GLU A 1 172 ? 49.501 22.377 -30.201 1.00 41.47 172 GLU A C 1
ATOM 1418 O O . GLU A 1 172 ? 48.726 23.025 -30.910 1.00 41.47 172 GLU A O 1
ATOM 1423 N N . LYS A 1 173 ? 50.688 22.865 -29.825 1.00 36.72 173 LYS A N 1
ATOM 1424 C CA . LYS A 1 173 ? 51.282 24.065 -30.415 1.00 36.72 173 LYS A CA 1
ATOM 1425 C C . LYS A 1 173 ? 51.655 23.748 -31.862 1.00 36.72 173 LYS A C 1
ATOM 1427 O O . LYS A 1 173 ? 52.663 23.089 -32.103 1.00 36.72 173 LYS A O 1
ATOM 1432 N N . LYS A 1 174 ? 50.885 24.252 -32.830 1.00 36.72 174 LYS A N 1
ATOM 1433 C CA . LYS A 1 174 ? 51.364 24.350 -34.213 1.00 36.72 174 LYS A CA 1
ATOM 1434 C C . LYS A 1 174 ? 52.467 25.407 -34.276 1.00 36.72 174 LYS A C 1
ATOM 1436 O O . LYS A 1 174 ? 52.198 26.598 -34.140 1.00 36.72 174 LYS A O 1
ATOM 1441 N N . SER A 1 175 ? 53.700 24.934 -34.435 1.00 31.89 175 SER A N 1
ATOM 1442 C CA . SER A 1 175 ? 54.855 25.731 -34.840 1.00 31.89 175 SER A CA 1
ATOM 1443 C C . SER A 1 175 ? 54.623 26.228 -36.267 1.00 31.89 175 SER A C 1
ATOM 1445 O O . SER A 1 175 ? 54.379 25.414 -37.155 1.00 31.89 175 SER A O 1
ATOM 1447 N N . TYR A 1 176 ? 54.691 27.538 -36.479 1.00 34.25 176 TYR A N 1
ATOM 1448 C CA . TYR A 1 176 ? 54.895 28.120 -37.802 1.00 34.25 176 TYR A CA 1
ATOM 1449 C C . TYR A 1 176 ? 56.204 28.906 -37.738 1.00 34.25 176 TYR A C 1
ATOM 1451 O O . TYR A 1 176 ? 56.361 29.756 -36.858 1.00 34.25 176 TYR A O 1
ATOM 1459 N N . GLU A 1 177 ? 57.142 28.514 -38.602 1.00 39.12 177 GLU A N 1
ATOM 1460 C CA . GLU A 1 177 ? 58.327 29.291 -38.991 1.00 39.12 177 GLU A CA 1
ATOM 1461 C C . GLU A 1 177 ? 57.926 30.569 -39.738 1.00 39.12 177 GLU A C 1
ATOM 1463 O O . GLU A 1 177 ? 56.886 30.541 -40.443 1.00 39.12 177 GLU A O 1
#

pLDDT: mean 85.92, std 17.38, range [31.89, 98.06]